Protein AF-A0A087E8C9-F1 (afdb_monomer_lite)

Foldseek 3Di:
DDDDPPDPDDDDDPDDDDDDDDPVVVVVLVVQCVVVVHDSVVSVVVVVVVVVVVVVVVVCVCVPPVVVVVVVVVVVVVVVVVVVVVVVVVVVVVVVVVVVVVVVVVVVVVVVVVVVVVVVVVVVVVVVVVVVVVVVVPDDDDDDDDDDDDDDDDDDYDD

Organism: NCBI:txid356829

pLDDT: mean 78.41, std 19.32, range [34.66, 97.69]

Secondary structure (DSSP, 8-state):
---------PPPP---------HHHHHHHHHHHHHTTS-HHHHHHHHHHHHHHHHHHHHHHHT-HHHHHHHHHHHHHHHHHHHHHHHHHHHHHHHHHHHHHHHHHHHHHHHHHHHHHHHHHHHHHHHHHHHHHHHHSSPPPPP----------------

Radius of gyration: 55.93 Å; chains: 1; bounding box: 123×76×124 Å

Sequence (159 aa):
MTVNQMQVEGVRRDRTIIMRVDAETKQLMRRVAAERRQSIARTTVELYRQADGQQVREQKEHDSPTVEELRRIRSEIWRIGHNINQIARLTNTELGAAHEDVTTVRNQVDRCERIMAGIDRIISAGLRDDGDRADRVGKPKPDAARSPGASTPYARDMR

Structure (mmCIF, N/CA/C/O backbone):
data_AF-A0A087E8C9-F1
#
_entry.id   AF-A0A087E8C9-F1
#
loop_
_atom_site.group_PDB
_atom_site.id
_atom_site.type_symbol
_atom_site.label_atom_id
_atom_site.label_alt_id
_atom_site.label_comp_id
_atom_site.label_asym_id
_atom_site.label_entity_id
_atom_site.label_seq_id
_atom_site.pdbx_PDB_ins_code
_atom_site.Cartn_x
_atom_site.Cartn_y
_atom_site.Cartn_z
_atom_site.occupancy
_atom_site.B_iso_or_equiv
_atom_site.auth_seq_id
_atom_site.auth_comp_id
_atom_site.auth_asym_id
_atom_site.auth_atom_id
_atom_site.pdbx_PDB_model_num
ATOM 1 N N . MET A 1 1 ? 51.889 -7.667 -17.107 1.00 35.97 1 MET A N 1
ATOM 2 C CA . MET A 1 1 ? 50.618 -8.156 -16.532 1.00 35.97 1 MET A CA 1
ATOM 3 C C . MET A 1 1 ? 49.570 -8.112 -17.628 1.00 35.97 1 MET A C 1
ATOM 5 O O . MET A 1 1 ? 49.218 -7.030 -18.076 1.00 35.97 1 MET A O 1
ATOM 9 N N . THR A 1 2 ? 49.185 -9.271 -18.151 1.00 34.66 2 THR A N 1
ATOM 10 C CA . THR A 1 2 ? 48.347 -9.393 -19.352 1.00 34.66 2 THR A CA 1
ATOM 11 C C . THR A 1 2 ? 46.888 -9.490 -18.917 1.00 34.66 2 THR A C 1
ATOM 13 O O . THR A 1 2 ? 46.520 -10.414 -18.196 1.00 34.66 2 THR A O 1
ATOM 16 N N . VAL A 1 3 ? 46.070 -8.503 -19.290 1.00 42.00 3 VAL A N 1
ATOM 17 C CA . VAL A 1 3 ? 44.645 -8.455 -18.936 1.00 42.00 3 VAL A CA 1
ATOM 18 C C . VAL A 1 3 ? 43.906 -9.501 -19.765 1.00 42.00 3 VAL A C 1
ATOM 20 O O . VAL A 1 3 ? 43.787 -9.375 -20.982 1.00 42.00 3 VAL A O 1
ATOM 23 N N . ASN A 1 4 ? 43.435 -10.547 -19.091 1.00 40.19 4 ASN A N 1
ATOM 24 C CA . ASN A 1 4 ? 42.684 -11.643 -19.681 1.00 40.19 4 ASN A CA 1
ATOM 25 C C . ASN A 1 4 ? 41.271 -11.138 -20.030 1.00 40.19 4 ASN A C 1
ATOM 27 O O . ASN A 1 4 ? 40.398 -11.051 -19.167 1.00 40.19 4 ASN A O 1
ATOM 31 N N . GLN A 1 5 ? 41.054 -10.727 -21.282 1.00 49.84 5 GLN A N 1
ATOM 32 C CA . GLN A 1 5 ? 39.718 -10.414 -21.784 1.00 49.84 5 GLN A CA 1
ATOM 33 C C . GLN A 1 5 ? 38.965 -11.732 -21.986 1.00 49.84 5 GLN A C 1
ATOM 35 O O . GLN A 1 5 ? 39.129 -12.397 -23.005 1.00 49.84 5 GLN A O 1
ATOM 40 N N . MET A 1 6 ? 38.136 -12.116 -21.012 1.00 44.03 6 MET A N 1
ATOM 41 C CA . MET A 1 6 ? 37.141 -13.171 -21.209 1.00 44.03 6 MET A CA 1
ATOM 42 C C . MET A 1 6 ? 36.150 -12.713 -22.286 1.00 44.03 6 MET A C 1
ATOM 44 O O . MET A 1 6 ? 35.226 -11.941 -22.027 1.00 44.03 6 MET A O 1
ATOM 48 N N . GLN A 1 7 ? 36.366 -13.172 -23.518 1.00 47.06 7 GLN A N 1
ATOM 49 C CA . GLN A 1 7 ? 35.368 -13.110 -24.574 1.00 47.06 7 GLN A CA 1
ATOM 50 C C . GLN A 1 7 ? 34.247 -14.084 -24.206 1.00 47.06 7 GLN A C 1
ATOM 52 O O . GLN A 1 7 ? 34.377 -15.292 -24.364 1.00 47.06 7 GLN A O 1
ATOM 57 N N . VAL A 1 8 ? 33.141 -13.558 -23.682 1.00 56.22 8 VAL A N 1
ATOM 58 C CA . VAL A 1 8 ? 31.883 -14.306 -23.637 1.00 56.22 8 VAL A CA 1
ATOM 59 C C . VAL A 1 8 ? 31.441 -14.483 -25.089 1.00 56.22 8 VAL A C 1
ATOM 61 O O . VAL A 1 8 ? 31.068 -13.500 -25.735 1.00 56.22 8 VAL A O 1
ATOM 64 N N . GLU A 1 9 ? 31.538 -15.703 -25.621 1.00 46.12 9 GLU A N 1
ATOM 65 C CA . GLU A 1 9 ? 31.035 -16.038 -26.955 1.00 46.12 9 GLU A CA 1
ATOM 66 C C . GLU A 1 9 ? 29.541 -15.700 -27.030 1.00 46.12 9 GLU A C 1
ATOM 68 O O . GLU A 1 9 ? 28.689 -16.307 -26.382 1.00 46.12 9 GLU A O 1
ATOM 73 N N . GLY A 1 10 ? 29.220 -14.654 -27.790 1.00 59.47 10 GLY A N 1
ATOM 74 C CA . GLY A 1 10 ? 27.845 -14.244 -28.023 1.00 59.47 10 GLY A CA 1
ATOM 75 C C . GLY A 1 10 ? 27.212 -15.097 -29.116 1.00 59.47 10 GLY A C 1
ATOM 76 O O . GLY A 1 10 ? 27.782 -15.243 -30.194 1.00 59.47 10 GLY A O 1
ATOM 77 N N . VAL A 1 11 ? 25.997 -15.596 -28.873 1.00 72.19 11 VAL A N 1
ATOM 78 C CA . VAL A 1 11 ? 25.161 -16.218 -29.912 1.00 72.19 11 VAL A CA 1
ATOM 79 C C . VAL A 1 11 ? 25.013 -15.253 -31.096 1.00 72.19 11 VAL A C 1
ATOM 81 O O . VAL A 1 11 ? 24.704 -14.068 -30.912 1.00 72.19 11 VAL A O 1
ATOM 84 N N . ARG A 1 12 ? 25.245 -15.749 -32.318 1.00 72.81 12 ARG A N 1
ATOM 85 C CA . ARG A 1 12 ? 25.147 -14.953 -33.548 1.00 72.81 12 ARG A CA 1
ATOM 86 C C . ARG A 1 12 ? 23.716 -14.438 -33.719 1.00 72.81 12 ARG A C 1
ATOM 88 O O . ARG A 1 12 ? 22.765 -15.207 -33.672 1.00 72.81 12 ARG A O 1
ATOM 95 N N . ARG A 1 13 ? 23.572 -13.128 -33.937 1.00 79.19 13 ARG A N 1
ATOM 96 C CA . ARG A 1 13 ? 22.275 -12.506 -34.241 1.00 79.19 13 ARG A CA 1
ATOM 97 C C . ARG A 1 13 ? 21.882 -12.841 -35.683 1.00 79.19 13 ARG A C 1
ATOM 99 O O . ARG A 1 13 ? 22.632 -12.519 -36.600 1.00 79.19 13 ARG A O 1
ATOM 106 N N . ASP A 1 14 ? 20.727 -13.468 -35.863 1.00 87.94 14 ASP A N 1
ATOM 107 C CA . ASP A 1 14 ? 20.156 -13.911 -37.145 1.00 87.94 14 ASP A CA 1
ATOM 108 C C . ASP A 1 14 ? 18.986 -13.029 -37.624 1.00 87.94 14 ASP A C 1
ATOM 110 O O . ASP A 1 14 ? 18.550 -13.134 -38.768 1.00 87.94 14 ASP A O 1
ATOM 114 N N . ARG A 1 15 ? 18.488 -12.131 -36.766 1.00 85.31 15 ARG A N 1
ATOM 115 C CA . ARG A 1 15 ? 17.332 -11.262 -37.031 1.00 85.31 15 ARG A CA 1
ATOM 116 C C . ARG A 1 15 ? 17.699 -9.784 -36.966 1.00 85.31 15 ARG A C 1
ATOM 118 O O . ARG A 1 15 ? 18.512 -9.363 -36.142 1.00 85.31 15 ARG A O 1
ATOM 125 N N . THR A 1 16 ? 17.059 -8.981 -37.815 1.00 88.12 16 THR A N 1
ATOM 126 C CA . THR A 1 16 ? 17.195 -7.517 -37.839 1.00 88.12 16 THR A CA 1
ATOM 127 C C . THR A 1 16 ? 15.875 -6.858 -37.456 1.00 88.12 16 THR A C 1
ATOM 129 O O . THR A 1 16 ? 14.827 -7.212 -37.986 1.00 88.12 16 THR A O 1
ATOM 132 N N . ILE A 1 17 ? 15.935 -5.884 -36.547 1.00 89.69 17 ILE A N 1
ATOM 133 C CA . ILE A 1 17 ? 14.797 -5.054 -36.135 1.00 89.69 17 ILE A CA 1
ATOM 134 C C . ILE A 1 17 ? 15.120 -3.610 -36.516 1.00 89.69 17 ILE A C 1
ATOM 136 O O . ILE A 1 17 ? 16.195 -3.108 -36.186 1.00 89.69 17 ILE A O 1
ATOM 140 N N . ILE A 1 18 ? 14.192 -2.944 -37.203 1.00 91.94 18 ILE A N 1
ATOM 141 C CA . ILE A 1 18 ? 14.304 -1.527 -37.557 1.00 91.94 18 ILE A CA 1
ATOM 142 C C . ILE A 1 18 ? 13.372 -0.744 -36.634 1.00 91.94 18 ILE A C 1
ATOM 144 O O . ILE A 1 18 ? 12.166 -0.973 -36.637 1.00 91.94 18 ILE A O 1
ATOM 148 N N . MET A 1 19 ? 13.927 0.190 -35.861 1.00 89.94 19 MET A N 1
ATOM 149 C CA . MET A 1 19 ? 13.156 1.093 -35.004 1.00 89.94 19 MET A CA 1
ATOM 150 C C . MET A 1 19 ? 13.280 2.533 -35.499 1.00 89.94 19 MET A C 1
ATOM 152 O O . MET A 1 19 ? 14.363 2.977 -35.887 1.00 89.94 19 MET A O 1
ATOM 156 N N . ARG A 1 20 ? 12.167 3.269 -35.476 1.00 95.38 20 ARG A N 1
ATOM 157 C CA . ARG A 1 20 ? 12.158 4.716 -35.709 1.00 95.38 20 ARG A CA 1
ATOM 158 C C . ARG A 1 20 ? 12.244 5.423 -34.365 1.00 95.38 20 ARG A C 1
ATOM 160 O O . ARG A 1 20 ? 11.542 5.051 -33.433 1.00 95.38 20 ARG A O 1
ATOM 167 N N . VAL A 1 21 ? 13.106 6.425 -34.292 1.00 95.19 21 VAL A N 1
ATOM 168 C CA . VAL A 1 21 ? 13.311 7.267 -33.112 1.00 95.19 21 VAL A CA 1
ATOM 169 C C . VAL A 1 21 ? 13.406 8.714 -33.565 1.00 95.19 21 VAL A C 1
ATOM 171 O O . VAL A 1 21 ? 13.870 8.983 -34.678 1.00 95.19 21 VAL A O 1
ATOM 174 N N . ASP A 1 22 ? 12.976 9.636 -32.715 1.00 97.50 22 ASP A N 1
ATOM 175 C CA . ASP A 1 22 ? 13.220 11.058 -32.926 1.00 97.50 22 ASP A CA 1
ATOM 176 C C . ASP A 1 22 ? 14.720 11.404 -32.770 1.00 97.50 22 ASP A C 1
ATOM 178 O O . ASP A 1 22 ? 15.574 10.567 -32.439 1.00 97.50 22 ASP A O 1
ATOM 182 N N . ALA A 1 23 ? 15.064 12.659 -33.066 1.00 96.94 23 ALA A N 1
ATOM 183 C CA . ALA A 1 23 ? 16.443 13.130 -33.015 1.00 96.94 23 ALA A CA 1
ATOM 184 C C . ALA A 1 23 ? 17.022 13.139 -31.589 1.00 96.94 23 ALA A C 1
ATOM 186 O O . ALA A 1 23 ? 18.209 12.849 -31.423 1.00 96.94 23 ALA A O 1
ATOM 187 N N . GLU A 1 24 ? 16.206 13.441 -30.580 1.00 97.69 24 GLU A N 1
ATOM 188 C CA . GLU A 1 24 ? 16.617 13.531 -29.178 1.00 97.69 24 GLU A CA 1
ATOM 189 C C . GLU A 1 24 ? 16.941 12.143 -28.616 1.00 97.69 24 GLU A C 1
ATOM 191 O O . GLU A 1 24 ? 18.052 11.891 -28.145 1.00 97.69 24 GLU A O 1
ATOM 196 N N . THR A 1 25 ? 16.026 11.197 -28.791 1.00 95.81 25 THR A N 1
ATOM 197 C CA . THR A 1 25 ? 16.169 9.787 -28.440 1.00 95.81 25 THR A CA 1
ATOM 198 C C . THR A 1 25 ? 17.397 9.185 -29.119 1.00 95.81 25 THR A C 1
ATOM 200 O O . THR A 1 25 ? 18.188 8.487 -28.485 1.00 95.81 25 THR A O 1
ATOM 203 N N . LYS A 1 26 ? 17.649 9.511 -30.393 1.00 96.06 26 LYS A N 1
ATOM 204 C CA . LYS A 1 26 ? 18.866 9.065 -31.092 1.00 96.06 26 LYS A CA 1
ATOM 205 C C . LYS A 1 26 ? 20.147 9.603 -30.448 1.00 96.06 26 LYS A C 1
ATOM 207 O O . LYS A 1 26 ? 21.150 8.885 -30.392 1.00 96.06 26 LYS A O 1
ATOM 212 N N . GLN A 1 27 ? 20.151 10.857 -29.995 1.00 96.94 27 GLN A N 1
ATOM 213 C CA . GLN A 1 27 ? 21.294 11.439 -29.287 1.00 96.94 27 GLN A CA 1
ATOM 214 C C . GLN A 1 27 ? 21.485 10.803 -27.909 1.00 96.94 27 GLN A C 1
ATOM 216 O O . GLN A 1 27 ? 22.618 10.473 -27.554 1.00 96.94 27 GLN A O 1
ATOM 221 N N . LEU A 1 28 ? 20.398 10.561 -27.175 1.00 96.50 28 LEU A N 1
ATOM 222 C CA . LEU A 1 28 ? 20.422 9.846 -25.902 1.00 96.50 28 LEU A CA 1
ATOM 223 C C . LEU A 1 28 ? 21.022 8.445 -26.070 1.00 96.50 28 LEU A C 1
ATOM 225 O O . LEU A 1 28 ? 21.989 8.105 -25.394 1.00 96.50 28 LEU A O 1
ATOM 229 N N . MET A 1 29 ? 20.524 7.664 -27.032 1.00 95.69 29 MET A N 1
ATOM 230 C CA . MET A 1 29 ? 21.032 6.317 -27.318 1.00 95.69 29 MET A CA 1
ATOM 231 C C . MET A 1 29 ? 22.529 6.321 -27.644 1.00 95.69 29 MET A C 1
ATOM 233 O O . MET A 1 29 ? 23.262 5.440 -27.197 1.00 95.69 29 MET A O 1
ATOM 237 N N . ARG A 1 30 ? 23.007 7.322 -28.395 1.00 95.56 30 ARG A N 1
ATOM 238 C CA . ARG A 1 30 ? 24.440 7.495 -28.682 1.00 95.56 30 ARG A CA 1
ATOM 239 C C . ARG A 1 30 ? 25.248 7.801 -27.431 1.00 95.56 30 ARG A C 1
ATOM 241 O O . ARG A 1 30 ? 26.306 7.208 -27.259 1.00 95.56 30 ARG A O 1
ATOM 248 N N . ARG A 1 31 ? 24.765 8.710 -26.583 1.00 97.19 31 ARG A N 1
ATOM 249 C CA . ARG A 1 31 ? 25.444 9.106 -25.344 1.00 97.19 31 ARG A CA 1
ATOM 250 C C . ARG A 1 31 ? 25.592 7.916 -24.399 1.00 97.19 31 ARG A C 1
ATOM 252 O O . ARG A 1 31 ? 26.708 7.589 -24.018 1.00 97.19 31 ARG A O 1
ATOM 259 N N . VAL A 1 32 ? 24.495 7.205 -24.136 1.00 96.06 32 VAL A N 1
ATOM 260 C CA . VAL A 1 32 ? 24.479 6.023 -23.258 1.00 96.06 32 VAL A CA 1
ATOM 261 C C . VAL A 1 32 ? 25.379 4.908 -23.805 1.00 96.06 32 VAL A C 1
ATOM 263 O O . VAL A 1 32 ? 26.113 4.269 -23.053 1.00 96.06 32 VAL A O 1
ATOM 266 N N . ALA A 1 33 ? 25.372 4.681 -25.122 1.00 95.88 33 ALA A N 1
ATOM 267 C CA . ALA A 1 33 ? 26.261 3.703 -25.748 1.00 95.88 33 ALA A CA 1
ATOM 268 C C . ALA A 1 33 ? 27.743 4.118 -25.665 1.00 95.88 33 ALA A C 1
ATOM 270 O O . ALA A 1 33 ? 28.604 3.279 -25.395 1.00 95.88 33 ALA A O 1
ATOM 271 N N . ALA A 1 34 ? 28.044 5.409 -25.846 1.00 94.88 34 ALA A N 1
ATOM 272 C CA . ALA A 1 34 ? 29.396 5.953 -25.736 1.00 94.88 34 ALA A CA 1
ATOM 273 C C . ALA A 1 34 ? 29.946 5.853 -24.305 1.00 94.88 34 ALA A C 1
ATOM 275 O O . ALA A 1 34 ? 31.078 5.405 -24.126 1.00 94.88 34 ALA A O 1
ATOM 276 N N . GLU A 1 35 ? 29.139 6.181 -23.292 1.00 95.31 35 GLU A N 1
ATOM 277 C CA . GLU A 1 35 ? 29.487 6.009 -21.873 1.00 95.31 35 GLU A CA 1
ATOM 278 C C . GLU A 1 35 ? 29.844 4.552 -21.551 1.00 95.31 35 GLU A C 1
ATOM 280 O O . GLU A 1 35 ? 30.811 4.279 -20.840 1.00 95.31 35 GLU A O 1
ATOM 285 N N . ARG A 1 36 ? 29.116 3.601 -22.149 1.00 90.88 36 ARG A N 1
ATOM 286 C CA . ARG A 1 36 ? 29.364 2.159 -22.003 1.00 90.88 36 ARG A CA 1
ATOM 287 C C . ARG A 1 36 ? 30.440 1.611 -22.946 1.00 90.88 36 ARG A C 1
ATOM 289 O O . ARG A 1 36 ? 30.731 0.421 -22.883 1.00 90.88 36 ARG A O 1
ATOM 296 N N . ARG A 1 37 ? 31.040 2.445 -23.808 1.00 94.06 37 ARG A N 1
ATOM 297 C CA . ARG A 1 37 ? 32.023 2.059 -24.845 1.00 94.06 37 ARG A CA 1
ATOM 298 C C . ARG A 1 37 ? 31.535 0.912 -25.739 1.00 94.06 37 ARG A C 1
ATOM 300 O O . ARG A 1 37 ? 32.282 -0.004 -26.079 1.00 94.06 37 ARG A O 1
ATOM 307 N N . GLN A 1 38 ? 30.262 0.952 -26.111 1.00 92.56 38 GLN A N 1
ATOM 308 C CA . GLN A 1 38 ? 29.584 -0.085 -26.883 1.00 92.56 38 GLN A CA 1
ATOM 309 C C . GLN A 1 38 ? 28.874 0.512 -28.102 1.00 92.56 38 GLN A C 1
ATOM 311 O O . GLN A 1 38 ? 28.689 1.722 -28.221 1.00 92.56 38 GLN A O 1
ATOM 316 N N . SER A 1 39 ? 28.454 -0.349 -29.033 1.00 93.31 39 SER A N 1
ATOM 317 C CA . SER A 1 39 ? 27.556 0.073 -30.108 1.00 93.31 39 SER A CA 1
ATOM 318 C C . SER A 1 39 ? 26.137 0.256 -29.578 1.00 93.31 39 SER A C 1
ATOM 320 O O . SER A 1 39 ? 25.705 -0.477 -28.688 1.00 93.31 39 SER A O 1
ATOM 322 N N . ILE A 1 40 ? 25.378 1.165 -30.199 1.00 92.00 40 ILE A N 1
ATOM 323 C CA . ILE A 1 40 ? 23.958 1.383 -29.880 1.00 92.00 40 ILE A CA 1
ATOM 324 C C . ILE A 1 40 ? 23.200 0.052 -29.868 1.00 92.00 40 ILE A C 1
ATOM 326 O O . ILE A 1 40 ? 22.515 -0.247 -28.904 1.00 92.00 40 ILE A O 1
ATOM 330 N N . ALA A 1 41 ? 23.397 -0.803 -30.877 1.00 90.12 41 ALA A N 1
ATOM 331 C CA . ALA A 1 41 ? 22.723 -2.099 -30.955 1.00 90.12 41 ALA A CA 1
ATOM 332 C C . ALA A 1 41 ? 23.038 -3.021 -29.763 1.00 90.12 41 ALA A C 1
ATOM 334 O O . ALA A 1 41 ? 22.146 -3.701 -29.255 1.00 90.12 41 ALA A O 1
ATOM 335 N N . ARG A 1 42 ? 24.296 -3.060 -29.301 1.00 90.31 42 ARG A N 1
ATOM 336 C CA . ARG A 1 42 ? 24.678 -3.872 -28.139 1.00 90.31 42 ARG A CA 1
ATOM 337 C C . ARG A 1 42 ? 24.078 -3.305 -26.859 1.00 90.31 42 ARG A C 1
ATOM 339 O O . ARG A 1 42 ? 23.447 -4.055 -26.121 1.00 90.31 42 ARG A O 1
ATOM 346 N N . THR A 1 43 ? 24.223 -2.001 -26.650 1.00 92.88 43 THR A N 1
ATOM 347 C CA . THR A 1 43 ? 23.690 -1.309 -25.477 1.00 92.88 43 THR A CA 1
ATOM 348 C C . THR A 1 43 ? 22.173 -1.431 -25.399 1.00 92.88 43 THR A C 1
ATOM 350 O O . THR A 1 43 ? 21.649 -1.753 -24.343 1.00 92.88 43 THR A O 1
ATOM 353 N N . THR A 1 44 ? 21.458 -1.278 -26.515 1.00 92.12 44 THR A N 1
ATOM 354 C CA . THR A 1 44 ? 20.003 -1.453 -26.573 1.00 92.12 44 THR A CA 1
ATOM 355 C C . THR A 1 44 ? 19.587 -2.865 -26.161 1.00 92.12 44 THR A C 1
ATOM 357 O O . THR A 1 44 ? 18.711 -3.014 -25.316 1.00 92.12 44 THR A O 1
ATOM 360 N N . VAL A 1 45 ? 20.232 -3.911 -26.690 1.00 89.94 45 VAL A N 1
ATOM 361 C CA . VAL A 1 45 ? 19.907 -5.301 -26.313 1.00 89.94 45 VAL A CA 1
ATOM 362 C C . VAL A 1 45 ? 20.213 -5.578 -24.839 1.00 89.94 45 VAL A C 1
ATOM 364 O O . VAL A 1 45 ? 19.432 -6.254 -24.174 1.00 89.94 45 VAL A O 1
ATOM 367 N N . GLU A 1 46 ? 21.334 -5.078 -24.320 1.00 89.50 46 GLU A N 1
ATOM 368 C CA . GLU A 1 46 ? 21.692 -5.246 -22.907 1.00 89.50 46 GLU A CA 1
ATOM 369 C C . GLU A 1 46 ? 20.706 -4.520 -21.986 1.00 89.50 46 GLU A C 1
ATOM 371 O O . GLU A 1 46 ? 20.250 -5.114 -21.013 1.00 89.50 46 GLU A O 1
ATOM 376 N N . LEU A 1 47 ? 20.309 -3.290 -22.325 1.00 91.94 47 LEU A N 1
ATOM 377 C CA . LEU A 1 47 ? 19.308 -2.533 -21.573 1.00 91.94 47 LEU A CA 1
ATOM 378 C C . LEU A 1 47 ? 17.942 -3.226 -21.579 1.00 91.94 47 LEU A C 1
ATOM 380 O O . LEU A 1 47 ? 17.324 -3.327 -20.526 1.00 91.94 47 LEU A O 1
ATOM 384 N N . TYR A 1 48 ? 17.495 -3.767 -22.716 1.00 90.06 48 TYR A N 1
ATOM 385 C CA . TYR A 1 48 ? 16.240 -4.525 -22.764 1.00 90.06 48 TYR A CA 1
ATOM 386 C C . TYR A 1 48 ? 16.291 -5.799 -21.917 1.00 90.06 48 TYR A C 1
ATOM 388 O O . TYR A 1 48 ? 15.331 -6.095 -21.217 1.00 90.06 48 TYR A O 1
ATOM 396 N N . ARG A 1 49 ? 17.410 -6.534 -21.923 1.00 87.31 49 ARG A N 1
ATOM 397 C CA . ARG A 1 49 ? 17.583 -7.710 -21.050 1.00 87.31 49 ARG A CA 1
ATOM 398 C C . ARG A 1 49 ? 17.617 -7.336 -19.570 1.00 87.31 49 ARG A C 1
ATOM 400 O O . ARG A 1 49 ? 17.102 -8.080 -18.745 1.00 87.31 49 ARG A O 1
ATOM 407 N N . GLN A 1 50 ? 18.237 -6.205 -19.234 1.00 87.62 50 GLN A N 1
ATOM 408 C CA . GLN A 1 50 ? 18.248 -5.683 -17.868 1.00 87.62 50 GLN A CA 1
ATOM 409 C C . GLN A 1 50 ? 16.838 -5.288 -17.422 1.00 87.62 50 GLN A C 1
ATOM 411 O O . GLN A 1 50 ? 16.432 -5.688 -16.336 1.00 87.62 50 GLN A O 1
ATOM 416 N N . ALA A 1 51 ? 16.090 -4.578 -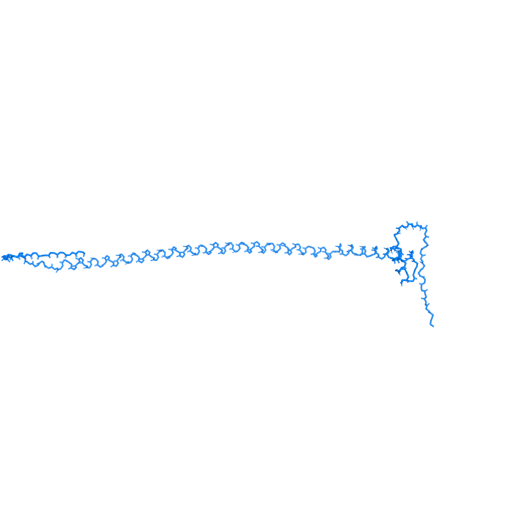18.268 1.00 87.12 51 ALA A N 1
ATOM 417 C CA . ALA A 1 51 ? 14.713 -4.182 -17.993 1.00 87.12 51 ALA A CA 1
ATOM 418 C C . ALA A 1 51 ? 13.785 -5.397 -17.835 1.00 87.12 51 ALA A C 1
ATOM 420 O O . ALA A 1 51 ? 13.031 -5.456 -16.872 1.00 87.12 51 ALA A O 1
ATOM 421 N N . ASP A 1 52 ? 13.891 -6.399 -18.714 1.00 85.44 52 ASP A N 1
ATOM 422 C CA . ASP A 1 52 ? 13.140 -7.657 -18.600 1.00 85.44 52 ASP A CA 1
ATOM 423 C C . ASP A 1 52 ? 13.470 -8.393 -17.290 1.00 85.44 52 ASP A C 1
ATOM 425 O O . ASP A 1 52 ? 12.579 -8.766 -16.531 1.00 85.44 52 ASP A O 1
ATOM 429 N N . GLY A 1 53 ? 14.758 -8.509 -16.951 1.00 82.62 53 GLY A N 1
ATOM 430 C CA . GLY A 1 53 ? 15.191 -9.107 -15.688 1.00 82.62 53 GLY A CA 1
ATOM 431 C C . GLY A 1 53 ? 14.699 -8.349 -14.448 1.00 82.62 53 GLY A C 1
ATOM 432 O O . GLY A 1 53 ? 14.329 -8.982 -13.458 1.00 82.62 53 GLY A O 1
ATOM 433 N N . GLN A 1 54 ? 14.669 -7.013 -14.496 1.00 82.00 54 GLN A N 1
ATOM 434 C CA . GLN A 1 54 ? 14.115 -6.176 -13.428 1.00 82.00 54 GLN A CA 1
ATOM 435 C C . GLN A 1 54 ? 12.604 -6.360 -13.306 1.00 82.00 54 GLN A C 1
ATOM 437 O O . GLN A 1 54 ? 12.133 -6.649 -12.213 1.00 82.00 54 GLN A O 1
ATOM 442 N N . GLN A 1 55 ? 11.867 -6.310 -14.414 1.00 79.00 55 GLN A N 1
ATOM 443 C CA . GLN A 1 55 ? 10.417 -6.495 -14.427 1.00 79.00 55 GLN A CA 1
ATOM 444 C C . GLN A 1 55 ? 10.018 -7.877 -13.893 1.00 79.00 55 GLN A C 1
ATOM 446 O O . GLN A 1 55 ? 9.126 -7.994 -13.057 1.00 79.00 55 GLN A O 1
ATOM 451 N N . VAL A 1 56 ? 10.711 -8.938 -14.319 1.00 76.75 56 VAL A N 1
ATOM 452 C CA . VAL A 1 56 ? 10.473 -10.299 -13.812 1.00 76.75 56 VAL A CA 1
ATOM 453 C C . VAL A 1 56 ? 10.769 -10.391 -12.315 1.00 76.75 56 VAL A C 1
ATOM 455 O O . VAL A 1 56 ? 10.066 -11.095 -11.589 1.00 76.75 56 VAL A O 1
ATOM 458 N N . ARG A 1 57 ? 11.809 -9.706 -11.832 1.00 79.88 57 ARG A N 1
ATOM 459 C CA . ARG A 1 57 ? 12.155 -9.683 -10.409 1.00 79.88 57 ARG A CA 1
ATOM 460 C C 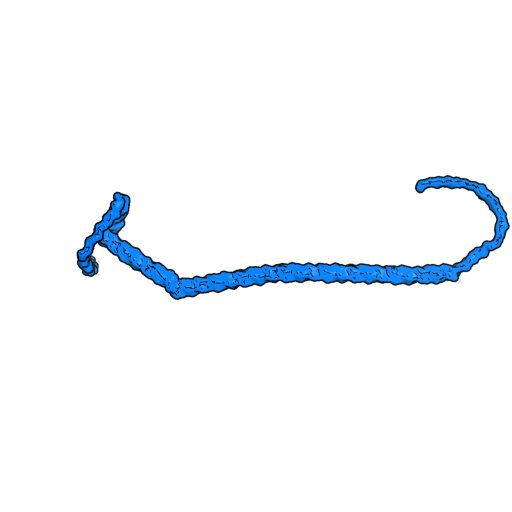. ARG A 1 57 ? 11.124 -8.910 -9.587 1.00 79.88 57 ARG A C 1
ATOM 462 O O . ARG A 1 57 ? 10.679 -9.438 -8.577 1.00 79.88 57 ARG A O 1
ATOM 469 N N . GLU A 1 58 ? 10.717 -7.727 -10.029 1.00 78.38 58 GLU A N 1
ATOM 470 C CA . GLU A 1 58 ? 9.678 -6.918 -9.381 1.00 78.38 58 GLU A CA 1
ATOM 471 C C . GLU A 1 58 ? 8.350 -7.673 -9.311 1.00 78.38 58 GLU A C 1
ATOM 473 O O . GLU A 1 58 ? 7.721 -7.716 -8.257 1.00 78.38 58 GLU A O 1
ATOM 478 N N . GLN A 1 59 ? 7.964 -8.352 -10.395 1.00 75.62 59 GLN A N 1
ATOM 479 C CA . GLN A 1 59 ? 6.767 -9.189 -10.419 1.00 75.62 59 GLN A CA 1
ATOM 480 C C . GLN A 1 59 ? 6.860 -10.328 -9.391 1.00 75.62 59 GLN A C 1
ATOM 482 O O . GLN A 1 59 ? 5.946 -10.530 -8.598 1.00 75.62 59 GLN A O 1
ATOM 487 N N . LYS A 1 60 ? 7.998 -11.035 -9.337 1.00 75.81 60 LYS A N 1
ATOM 488 C CA . LYS A 1 60 ? 8.236 -12.093 -8.338 1.00 75.81 60 LYS A CA 1
ATOM 489 C C . LYS A 1 60 ? 8.248 -11.571 -6.903 1.00 75.81 60 LYS A C 1
ATOM 491 O O . LYS A 1 60 ? 7.820 -12.283 -6.002 1.00 75.81 60 LYS A O 1
ATOM 496 N N . GLU A 1 61 ? 8.766 -10.368 -6.676 1.00 80.06 61 GLU A N 1
ATOM 497 C CA . GLU A 1 61 ? 8.759 -9.729 -5.360 1.00 80.06 61 GLU A CA 1
ATOM 498 C C . GLU A 1 61 ? 7.333 -9.322 -4.960 1.00 80.06 61 GLU A C 1
ATOM 500 O O . GLU A 1 61 ? 6.925 -9.568 -3.828 1.00 80.06 61 GLU A O 1
ATOM 505 N N . HIS A 1 62 ? 6.542 -8.781 -5.888 1.00 79.38 62 HIS A N 1
ATOM 506 C CA . HIS A 1 62 ? 5.148 -8.400 -5.657 1.00 79.38 62 HIS A CA 1
ATOM 507 C C . HIS A 1 62 ? 4.225 -9.599 -5.384 1.00 79.38 62 HIS A C 1
ATOM 509 O O . HIS A 1 62 ? 3.289 -9.498 -4.580 1.00 79.38 62 HIS A O 1
ATOM 515 N N . ASP A 1 63 ? 4.519 -10.723 -6.035 1.00 82.75 63 ASP A N 1
ATOM 516 C CA . ASP A 1 63 ? 3.796 -11.988 -5.900 1.00 82.75 63 ASP A CA 1
ATOM 517 C C . ASP A 1 63 ? 4.471 -12.920 -4.872 1.00 82.75 63 ASP A C 1
ATOM 519 O O . ASP A 1 63 ? 4.145 -14.103 -4.762 1.00 82.75 63 ASP A O 1
ATOM 523 N N . SER A 1 64 ? 5.426 -12.390 -4.099 1.00 88.69 64 SER A N 1
ATOM 524 C CA . SER A 1 64 ? 6.115 -13.124 -3.043 1.00 88.69 64 SER A CA 1
ATOM 525 C C . SER A 1 64 ? 5.147 -13.487 -1.911 1.00 88.69 64 SER A C 1
ATOM 527 O O . SER A 1 64 ? 4.356 -12.634 -1.487 1.00 88.69 64 SER A O 1
ATOM 529 N N . PRO A 1 65 ? 5.255 -14.699 -1.327 1.00 89.94 65 PRO A N 1
ATOM 530 C CA . PRO A 1 65 ? 4.433 -15.103 -0.185 1.00 89.94 65 PRO A CA 1
ATOM 531 C C . PRO A 1 65 ? 4.549 -14.130 0.994 1.00 89.94 65 PRO A C 1
ATOM 533 O O . PRO A 1 65 ? 3.581 -13.918 1.716 1.00 89.94 65 PRO A O 1
ATOM 536 N N . THR A 1 66 ? 5.704 -13.477 1.162 1.00 90.44 66 THR A N 1
ATOM 537 C CA . THR A 1 66 ? 5.902 -12.462 2.203 1.00 90.44 66 THR A CA 1
ATOM 538 C C . THR A 1 66 ? 5.023 -11.234 1.982 1.00 90.44 66 THR A C 1
ATOM 540 O O . THR A 1 66 ? 4.428 -10.725 2.928 1.00 90.44 66 THR A O 1
ATOM 543 N N . VAL A 1 67 ? 4.930 -10.738 0.743 1.00 91.44 67 VAL A N 1
ATOM 544 C CA . VAL A 1 67 ? 4.094 -9.570 0.429 1.00 91.44 67 VAL A CA 1
ATOM 545 C C . VAL A 1 67 ? 2.622 -9.920 0.611 1.00 91.44 67 VAL A C 1
ATOM 547 O O . VAL A 1 67 ? 1.873 -9.111 1.154 1.00 91.44 67 VAL A O 1
ATOM 550 N N . GLU A 1 68 ? 2.218 -11.133 0.237 1.00 91.31 68 GLU A N 1
ATOM 551 C CA . GLU A 1 68 ? 0.849 -11.597 0.448 1.00 91.31 68 GLU A CA 1
ATOM 552 C C . GLU A 1 68 ? 0.494 -11.713 1.936 1.00 91.31 68 GLU A C 1
ATOM 554 O O . GLU A 1 68 ? -0.547 -11.213 2.368 1.00 91.31 68 GLU A O 1
ATOM 559 N N . GLU A 1 69 ? 1.402 -12.245 2.756 1.00 95.19 69 GLU A N 1
ATOM 560 C CA . GLU A 1 69 ? 1.211 -12.299 4.207 1.00 95.19 69 GLU A CA 1
ATOM 561 C C . GLU A 1 69 ? 1.121 -10.890 4.818 1.00 95.19 69 GLU A C 1
ATOM 563 O O . GLU A 1 69 ? 0.263 -10.620 5.658 1.00 95.19 69 GLU A O 1
ATOM 568 N N . LEU A 1 70 ? 1.917 -9.929 4.335 1.00 95.94 70 LEU A N 1
ATOM 569 C CA . LEU A 1 70 ? 1.797 -8.527 4.752 1.00 95.94 70 LEU A CA 1
ATOM 570 C C . LEU A 1 70 ? 0.452 -7.906 4.341 1.00 95.94 70 LEU A C 1
ATOM 572 O O . LEU A 1 70 ? -0.136 -7.146 5.119 1.00 95.94 70 LEU A O 1
ATOM 576 N N . ARG A 1 71 ? -0.077 -8.227 3.149 1.00 93.94 71 ARG A N 1
ATOM 577 C CA . ARG A 1 71 ? -1.423 -7.786 2.738 1.00 93.94 71 ARG A CA 1
ATOM 578 C C . ARG A 1 71 ? -2.492 -8.359 3.665 1.00 93.94 71 ARG A C 1
ATOM 580 O O . ARG A 1 71 ? -3.405 -7.621 4.045 1.00 93.94 71 ARG A O 1
ATOM 587 N N . ARG A 1 72 ? -2.365 -9.629 4.056 1.00 95.88 72 ARG A N 1
ATOM 588 C CA . ARG A 1 72 ? -3.261 -10.289 5.011 1.00 95.88 72 ARG A CA 1
ATOM 589 C C . ARG A 1 72 ? -3.214 -9.624 6.386 1.00 95.88 72 ARG A C 1
ATOM 591 O O . ARG A 1 72 ? -4.266 -9.237 6.896 1.00 95.88 72 ARG A O 1
ATOM 598 N N . ILE A 1 73 ? -2.019 -9.419 6.942 1.00 96.56 73 ILE A N 1
ATOM 599 C CA . ILE A 1 73 ? -1.820 -8.750 8.238 1.00 96.56 73 ILE A CA 1
ATOM 600 C C . ILE A 1 73 ? -2.449 -7.354 8.221 1.00 96.56 73 ILE A C 1
ATOM 602 O O . ILE A 1 73 ? -3.185 -6.986 9.134 1.00 96.56 73 ILE A O 1
ATOM 606 N N . ARG A 1 74 ? -2.236 -6.578 7.153 1.00 97.00 74 ARG A N 1
ATOM 607 C CA . ARG A 1 74 ? -2.853 -5.253 6.996 1.00 97.00 74 ARG A CA 1
ATOM 608 C C . ARG A 1 74 ? -4.383 -5.315 7.048 1.00 97.00 74 ARG A C 1
ATOM 610 O O . ARG A 1 74 ? -5.004 -4.488 7.715 1.00 97.00 74 ARG A O 1
ATOM 617 N N . SER A 1 75 ? -4.993 -6.287 6.372 1.00 96.88 75 SER A N 1
ATOM 618 C CA . SER A 1 75 ? -6.447 -6.492 6.405 1.00 96.88 75 SER A CA 1
ATOM 619 C C . SER A 1 75 ? -6.947 -6.885 7.800 1.00 96.88 75 SER A C 1
ATOM 621 O O . SER A 1 75 ? -8.023 -6.461 8.222 1.00 96.88 75 SER A O 1
ATOM 623 N N . GLU A 1 76 ? -6.177 -7.677 8.545 1.00 97.31 76 GLU A N 1
ATOM 624 C CA . GLU A 1 76 ? -6.474 -8.014 9.942 1.00 97.31 76 GLU A CA 1
ATOM 625 C C . GLU A 1 76 ? -6.407 -6.788 10.858 1.00 97.31 76 GLU A C 1
ATOM 627 O O . GLU A 1 76 ? -7.365 -6.530 11.586 1.00 97.31 76 GLU A O 1
ATOM 632 N N . ILE A 1 77 ? -5.355 -5.972 10.749 1.00 96.50 77 ILE A N 1
ATOM 633 C CA . ILE A 1 77 ? -5.214 -4.719 11.506 1.00 96.50 77 ILE A CA 1
ATOM 634 C C . ILE A 1 77 ? -6.396 -3.782 11.243 1.00 96.50 77 ILE A C 1
ATOM 636 O O . ILE A 1 77 ? -6.952 -3.210 12.181 1.00 96.50 77 ILE A O 1
ATOM 640 N N . TRP A 1 78 ? -6.825 -3.650 9.985 1.00 96.69 78 TRP A N 1
ATOM 641 C CA . TRP A 1 78 ? -7.982 -2.822 9.645 1.00 96.69 78 TRP A CA 1
ATOM 642 C C . TRP A 1 78 ? -9.265 -3.308 10.334 1.00 96.69 78 TRP A C 1
ATOM 644 O O . TRP A 1 78 ? -9.993 -2.503 10.919 1.00 96.69 78 TRP A O 1
ATOM 654 N N . ARG A 1 79 ? -9.518 -4.624 10.335 1.00 95.62 79 ARG A N 1
ATOM 655 C CA . ARG A 1 79 ? -10.672 -5.217 11.033 1.00 95.62 79 ARG A CA 1
ATOM 656 C C . ARG A 1 79 ? -10.616 -4.968 12.540 1.00 95.62 79 ARG A C 1
ATOM 658 O O . ARG A 1 79 ? -11.622 -4.577 13.125 1.00 95.62 79 ARG A O 1
ATOM 665 N N . ILE A 1 80 ? -9.444 -5.136 13.155 1.00 96.12 80 ILE A N 1
ATOM 666 C CA . ILE A 1 80 ? -9.233 -4.855 14.582 1.00 96.12 80 ILE A CA 1
ATOM 667 C C . ILE A 1 80 ? -9.543 -3.386 14.886 1.00 96.12 80 ILE A C 1
ATOM 669 O O . ILE A 1 80 ? -10.325 -3.100 15.790 1.00 96.12 80 ILE A O 1
ATOM 673 N N . GLY A 1 81 ? -8.996 -2.456 14.101 1.00 96.50 81 GLY A N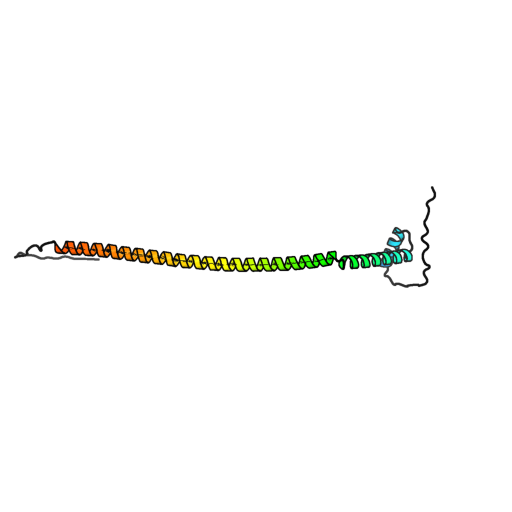 1
ATOM 674 C CA . GLY A 1 81 ? -9.254 -1.025 14.267 1.00 96.50 81 GLY A CA 1
ATOM 675 C C . GLY A 1 81 ? -10.735 -0.671 14.120 1.00 96.50 81 GLY A C 1
ATOM 676 O O . GLY A 1 81 ? -11.261 0.133 14.890 1.00 96.50 81 GLY A O 1
ATOM 677 N N . HIS A 1 82 ? -11.437 -1.312 13.182 1.00 96.81 82 HIS A N 1
ATOM 678 C CA . HIS A 1 82 ? -12.875 -1.127 13.018 1.00 96.81 82 HIS A CA 1
ATOM 679 C C . HIS A 1 82 ? -13.663 -1.603 14.248 1.00 96.81 82 HIS A C 1
ATOM 681 O O . HIS A 1 82 ? -14.520 -0.868 14.740 1.00 96.81 82 HIS A O 1
ATOM 687 N N . ASN A 1 83 ? -13.340 -2.784 14.780 1.00 95.81 83 ASN A N 1
ATOM 688 C CA . ASN A 1 83 ? -13.978 -3.327 15.981 1.00 95.81 83 ASN A CA 1
ATOM 689 C C . ASN A 1 83 ? -13.714 -2.449 17.210 1.00 95.81 83 ASN A C 1
ATOM 691 O O . ASN A 1 83 ? -14.647 -2.121 17.936 1.00 95.81 83 ASN A O 1
ATOM 695 N N . ILE A 1 84 ? -12.470 -2.003 17.410 1.00 96.44 84 ILE A N 1
ATOM 696 C CA . ILE A 1 84 ? -12.110 -1.077 18.496 1.00 96.44 84 ILE A CA 1
ATOM 697 C C . ILE A 1 84 ? -12.936 0.209 18.398 1.00 96.44 84 ILE A C 1
ATOM 699 O O . ILE A 1 84 ? -13.461 0.686 19.400 1.00 96.44 84 ILE A O 1
ATOM 703 N N . ASN A 1 85 ? -13.104 0.753 17.192 1.00 93.88 85 ASN A N 1
ATOM 704 C CA . ASN A 1 85 ? -13.903 1.956 16.980 1.00 93.88 85 ASN A CA 1
ATOM 705 C C . ASN A 1 85 ? -15.395 1.729 17.293 1.00 93.88 85 ASN A C 1
ATOM 707 O O . ASN A 1 85 ? -16.062 2.614 17.824 1.00 93.88 85 ASN A O 1
ATOM 711 N N . GLN A 1 86 ? -15.933 0.544 16.992 1.00 95.00 86 GLN A N 1
ATOM 712 C CA . GLN A 1 86 ? -17.294 0.188 17.399 1.00 95.00 86 GLN A CA 1
ATOM 713 C C . GLN A 1 86 ? -17.425 0.099 18.922 1.00 95.00 86 GLN A C 1
ATOM 715 O O . GLN A 1 86 ? -18.348 0.699 19.465 1.00 95.00 86 GLN A O 1
ATOM 720 N N . ILE A 1 87 ? -16.488 -0.573 19.600 1.00 93.56 87 ILE A N 1
ATOM 721 C CA . ILE A 1 87 ? -16.465 -0.670 21.068 1.00 93.56 87 ILE A CA 1
ATOM 722 C C . ILE A 1 87 ? -16.414 0.729 21.680 1.00 93.56 87 ILE A C 1
ATOM 724 O O . ILE A 1 87 ? -17.246 1.050 22.514 1.00 93.56 87 ILE A O 1
ATOM 728 N N . ALA A 1 88 ? -15.514 1.594 21.207 1.00 93.25 88 ALA A N 1
ATOM 729 C CA . ALA A 1 88 ? -15.407 2.963 21.702 1.00 93.25 88 ALA A CA 1
ATOM 730 C C . ALA A 1 88 ? -16.729 3.736 21.564 1.00 93.25 88 ALA A C 1
ATOM 732 O O . ALA A 1 88 ? -17.151 4.411 22.501 1.00 93.25 88 ALA A O 1
ATOM 733 N N . ARG A 1 89 ? -17.415 3.612 20.419 1.00 93.56 89 ARG A N 1
ATOM 734 C CA . ARG A 1 89 ? -18.736 4.230 20.233 1.00 93.56 89 ARG A CA 1
ATOM 735 C C . ARG A 1 89 ? -19.772 3.669 21.203 1.00 93.56 89 ARG A C 1
ATOM 737 O O . ARG A 1 89 ? -20.449 4.458 21.850 1.00 93.56 89 ARG A O 1
ATOM 744 N N . LEU A 1 90 ? -19.872 2.346 21.316 1.00 92.06 90 LEU A N 1
ATOM 745 C CA . LEU A 1 90 ? -20.831 1.688 22.206 1.00 92.06 90 LEU A CA 1
ATOM 746 C C . LEU A 1 90 ? -20.591 2.064 23.667 1.00 92.06 90 LEU A C 1
ATOM 748 O O . LEU A 1 90 ? -21.524 2.482 24.339 1.00 92.06 90 LEU A O 1
ATOM 752 N N . THR A 1 91 ? -19.345 2.009 24.134 1.00 90.56 91 THR A N 1
ATOM 753 C CA . THR A 1 91 ? -18.981 2.394 25.500 1.00 90.56 91 THR A CA 1
ATOM 754 C C . THR A 1 91 ? -19.305 3.859 25.779 1.00 90.56 91 THR A C 1
ATOM 756 O O . THR A 1 91 ? -19.820 4.169 26.848 1.00 90.56 91 THR A O 1
ATOM 759 N N . ASN A 1 92 ? -19.075 4.767 24.825 1.00 86.50 92 ASN A N 1
ATOM 760 C CA . ASN A 1 92 ? -19.464 6.171 24.986 1.00 86.50 92 ASN A CA 1
ATOM 761 C C . ASN A 1 92 ? -20.988 6.340 25.079 1.00 86.50 92 ASN A C 1
ATOM 763 O O . ASN A 1 92 ? -21.464 7.164 25.857 1.00 86.50 92 ASN A O 1
ATOM 767 N N . THR A 1 93 ? -21.756 5.563 24.312 1.00 86.94 93 THR A N 1
ATOM 768 C CA . THR A 1 93 ? -23.222 5.563 24.392 1.00 86.94 93 THR A CA 1
ATOM 769 C C . THR A 1 93 ? -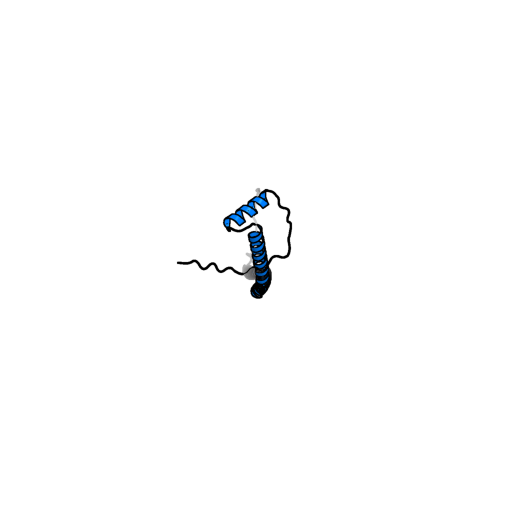23.724 4.969 25.711 1.00 86.94 93 THR A C 1
ATOM 771 O O . THR A 1 93 ? -24.579 5.576 26.346 1.00 86.94 93 THR A O 1
ATOM 774 N N . GLU A 1 94 ? -23.180 3.835 26.161 1.00 83.94 94 GLU A N 1
ATOM 775 C CA . GLU A 1 94 ? -23.551 3.193 27.432 1.00 83.94 94 GLU A CA 1
ATOM 776 C C . GLU A 1 94 ? -23.188 4.051 28.646 1.00 83.94 94 GLU A C 1
ATOM 778 O O . GLU A 1 94 ? -24.002 4.200 29.551 1.00 83.94 94 GLU A O 1
ATOM 783 N N . LEU A 1 95 ? -22.000 4.664 28.662 1.00 80.19 95 LEU A N 1
ATOM 784 C CA . LEU A 1 95 ? -21.614 5.610 29.714 1.00 80.19 95 LEU A CA 1
ATOM 785 C C . LEU A 1 95 ? -22.516 6.848 29.718 1.00 80.19 95 LEU A C 1
ATOM 787 O O . LEU A 1 95 ? -22.862 7.343 30.790 1.00 80.19 95 LEU A O 1
ATOM 791 N N . GLY A 1 96 ? -22.910 7.332 28.535 1.00 76.56 96 GLY A N 1
ATOM 792 C CA . GLY A 1 96 ? -23.885 8.413 28.398 1.00 76.56 96 GLY A CA 1
ATOM 793 C C . GLY A 1 96 ? -25.233 8.043 29.017 1.00 76.56 96 GLY A C 1
ATOM 794 O O . GLY A 1 96 ? -25.721 8.762 29.886 1.00 76.56 96 GLY A O 1
ATOM 795 N N . ALA A 1 97 ? -25.779 6.882 28.647 1.00 71.06 97 ALA A N 1
ATOM 796 C CA . ALA A 1 97 ? -27.034 6.369 29.196 1.00 71.06 97 ALA A CA 1
ATOM 797 C C . ALA A 1 97 ? -26.957 6.148 30.720 1.00 71.06 97 ALA A C 1
ATOM 799 O O . ALA A 1 97 ? -27.834 6.580 31.462 1.00 71.06 97 ALA A O 1
ATOM 800 N N . ALA A 1 98 ? -25.862 5.564 31.214 1.00 75.75 98 ALA A N 1
ATOM 801 C CA . ALA A 1 98 ? -25.659 5.34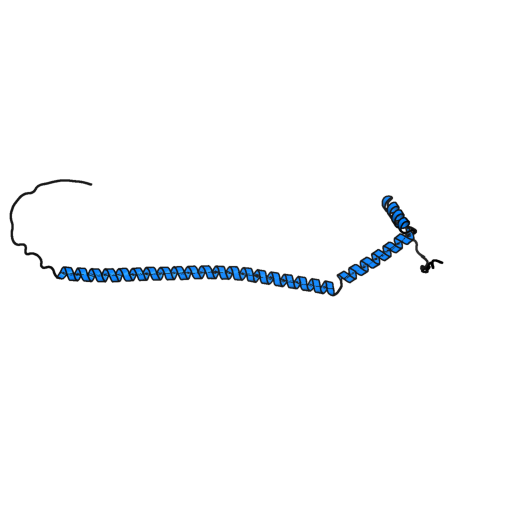8 32.644 1.00 75.75 98 ALA A CA 1
ATOM 802 C C . ALA A 1 98 ? -25.596 6.665 33.437 1.00 75.75 98 ALA A C 1
ATOM 804 O O . ALA A 1 98 ? -26.083 6.737 34.566 1.00 75.75 98 ALA A O 1
ATOM 805 N N . HIS A 1 99 ? -25.008 7.724 32.870 1.00 77.38 99 HIS A N 1
ATOM 806 C CA . HIS A 1 99 ? -24.968 9.032 33.522 1.00 77.38 99 HIS A CA 1
ATOM 807 C C . HIS A 1 99 ? -26.369 9.646 33.662 1.00 77.38 99 HIS A C 1
ATOM 809 O O . HIS A 1 99 ? -26.709 10.169 34.727 1.00 77.38 99 HIS A O 1
ATOM 815 N N . GLU A 1 100 ? -27.198 9.539 32.622 1.00 80.12 100 GLU A N 1
ATOM 816 C CA . GLU A 1 100 ? -28.594 9.992 32.649 1.00 80.12 100 GLU A CA 1
ATOM 817 C C . GLU A 1 100 ? -29.411 9.244 33.717 1.00 80.12 100 GLU A C 1
ATOM 819 O O . GLU A 1 100 ? -30.106 9.875 34.525 1.00 80.12 100 GLU A O 1
ATOM 824 N N . ASP A 1 101 ? -29.254 7.924 33.823 1.00 80.38 101 ASP A N 1
ATOM 825 C CA . ASP A 1 101 ? -29.933 7.116 34.842 1.00 80.38 101 ASP A CA 1
ATOM 826 C C . ASP A 1 101 ? -29.523 7.512 36.267 1.00 80.38 101 ASP A C 1
ATOM 828 O O . ASP A 1 101 ? -30.378 7.719 37.134 1.00 80.38 101 ASP A O 1
ATOM 832 N N . VAL A 1 102 ? -28.223 7.705 36.517 1.00 78.19 102 VAL A N 1
ATOM 833 C CA . VAL A 1 102 ? -27.715 8.148 37.827 1.00 78.19 102 VAL A CA 1
ATOM 834 C C . VAL A 1 102 ? -28.292 9.511 38.211 1.00 78.19 102 VAL A C 1
ATOM 836 O O . VAL A 1 102 ? -28.680 9.717 39.365 1.00 78.19 102 VAL A O 1
ATOM 839 N N . THR A 1 103 ? -28.390 10.445 37.260 1.00 84.06 103 THR A N 1
ATOM 840 C CA . THR A 1 103 ? -28.987 11.763 37.526 1.00 84.06 103 THR A CA 1
ATOM 841 C C . THR A 1 103 ? -30.476 11.648 37.857 1.00 84.06 103 THR A C 1
ATOM 843 O O . THR A 1 103 ? -30.957 12.310 38.779 1.00 84.06 103 THR A O 1
ATOM 846 N N . THR A 1 104 ? -31.198 10.751 37.183 1.00 88.38 104 THR A N 1
ATOM 847 C CA . THR A 1 104 ? -32.622 10.497 37.431 1.00 88.38 104 THR A CA 1
ATOM 848 C C . THR A 1 104 ? -32.856 9.893 38.812 1.00 88.38 104 THR A C 1
ATOM 850 O O . THR A 1 104 ? -33.692 10.397 39.565 1.00 88.38 104 THR A O 1
ATOM 853 N N . VAL A 1 105 ? -32.088 8.865 39.183 1.00 87.38 105 VAL A N 1
ATOM 854 C CA . VAL A 1 105 ? -32.157 8.240 40.513 1.00 87.38 105 VAL A CA 1
ATOM 855 C C . VAL A 1 105 ? -31.848 9.263 41.604 1.00 87.38 105 VAL A C 1
ATOM 857 O O . VAL A 1 105 ? -32.585 9.361 42.583 1.00 87.38 105 VAL A O 1
ATOM 860 N N . ARG A 1 106 ? -30.814 10.090 41.417 1.00 90.56 106 ARG A N 1
ATOM 861 C CA . ARG A 1 106 ? -30.469 11.152 42.369 1.00 90.56 106 ARG A CA 1
ATOM 862 C C . ARG A 1 106 ? -31.609 12.156 42.547 1.00 90.56 106 ARG A C 1
ATOM 864 O O . ARG A 1 106 ? -32.006 12.427 43.673 1.00 90.56 106 ARG A O 1
ATOM 871 N N . ASN A 1 107 ? -32.207 12.627 41.452 1.00 90.69 107 ASN A N 1
ATOM 872 C CA . ASN A 1 107 ? -33.354 13.539 41.504 1.00 90.69 107 ASN A CA 1
ATOM 873 C C . ASN A 1 107 ? -34.562 12.929 42.238 1.00 90.69 107 ASN A C 1
ATOM 875 O O . ASN A 1 107 ? -35.313 13.643 42.911 1.00 90.69 107 ASN A O 1
ATOM 879 N N . GLN A 1 108 ? -34.773 11.615 42.109 1.00 91.38 108 GLN A N 1
ATOM 880 C CA . GLN A 1 108 ? -35.821 10.898 42.836 1.00 91.38 108 GLN A CA 1
ATOM 881 C C . GLN A 1 108 ? -35.518 10.812 44.336 1.00 91.38 108 GLN A C 1
ATOM 883 O O . GLN A 1 108 ? -36.410 11.079 45.141 1.00 91.38 108 GLN A O 1
ATOM 888 N N . VAL A 1 109 ? -34.273 10.515 44.715 1.00 93.56 109 VAL A N 1
ATOM 889 C CA . VAL A 1 109 ? -33.836 10.509 46.121 1.00 93.56 109 VAL A CA 1
ATOM 890 C C . VAL A 1 109 ? -33.993 11.901 46.743 1.00 93.56 109 VAL A C 1
ATOM 892 O O . VAL A 1 109 ? -34.664 12.031 47.766 1.00 93.56 109 VAL A O 1
ATOM 895 N N . ASP A 1 110 ? -33.528 12.956 46.066 1.00 93.06 110 ASP A N 1
ATOM 896 C CA . ASP A 1 110 ? -33.676 14.351 46.514 1.00 93.06 110 ASP A CA 1
ATOM 897 C C . ASP A 1 110 ? -35.156 14.762 46.662 1.00 93.06 110 ASP A C 1
ATOM 899 O O . ASP A 1 110 ? -35.530 15.639 47.450 1.00 93.06 110 ASP A O 1
ATOM 903 N N . ARG A 1 111 ? -36.053 14.165 45.868 1.00 93.19 111 ARG A N 1
ATOM 904 C CA . ARG A 1 111 ? -37.501 14.370 46.002 1.00 93.19 111 ARG A CA 1
ATOM 905 C C . ARG A 1 111 ? -38.054 13.652 47.232 1.00 93.19 111 ARG A C 1
ATOM 907 O O . ARG A 1 111 ? -38.855 14.254 47.947 1.00 93.19 111 ARG A O 1
ATOM 914 N N . CYS A 1 112 ? -37.640 12.412 47.483 1.00 93.69 112 CYS A N 1
ATOM 915 C CA . CYS A 1 1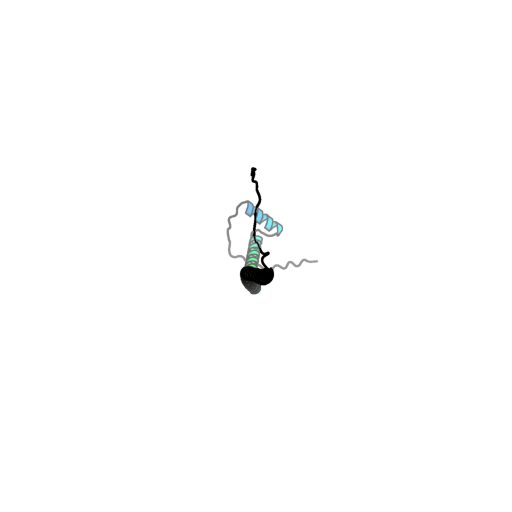12 ? -38.032 11.662 48.675 1.00 93.69 112 CYS A CA 1
ATOM 916 C C . CYS A 1 112 ? -37.597 12.382 49.956 1.00 93.69 112 CYS A C 1
ATOM 918 O O . CYS A 1 112 ? -38.423 12.563 50.850 1.00 93.69 112 CYS A O 1
ATOM 920 N N . GLU A 1 113 ? -36.361 12.883 50.015 1.00 93.69 113 GLU A N 1
ATOM 921 C CA . GLU A 1 113 ? -35.866 13.657 51.162 1.00 93.69 113 GLU A CA 1
ATOM 922 C C . GLU A 1 113 ? -36.708 14.912 51.421 1.00 93.69 113 GLU A C 1
ATOM 924 O O . GLU A 1 113 ? -37.091 15.192 52.557 1.00 93.69 113 GLU A O 1
ATOM 929 N N . ARG A 1 114 ? -37.081 15.647 50.365 1.00 93.69 114 ARG A N 1
ATOM 930 C CA . ARG A 1 114 ? -37.947 16.830 50.496 1.00 93.69 114 ARG A CA 1
ATOM 931 C C . ARG A 1 114 ? -39.343 16.494 51.010 1.00 93.69 114 ARG A C 1
ATOM 933 O O . ARG A 1 114 ? -39.891 17.266 51.795 1.00 93.69 114 ARG A O 1
ATOM 940 N N . ILE A 1 115 ? -39.919 15.376 50.567 1.00 95.19 115 ILE A N 1
ATOM 941 C CA . ILE A 1 115 ? -41.227 14.910 51.044 1.00 95.19 115 ILE A CA 1
ATOM 942 C C . ILE A 1 115 ? -41.133 14.525 52.522 1.00 95.19 115 ILE A C 1
ATOM 944 O O . ILE A 1 115 ? -41.951 14.993 53.309 1.00 95.19 115 ILE A O 1
ATOM 948 N N . MET A 1 116 ? -40.110 13.759 52.910 1.00 91.94 116 MET A N 1
ATOM 949 C CA . MET A 1 116 ? -39.869 13.375 54.306 1.00 91.94 116 MET A CA 1
ATOM 950 C C . MET A 1 116 ? -39.697 14.599 55.209 1.00 91.94 116 MET A C 1
ATOM 952 O O . MET A 1 116 ? -40.414 14.740 56.192 1.00 91.94 116 MET A O 1
ATOM 956 N N . ALA A 1 117 ? -38.867 15.565 54.808 1.00 91.38 117 ALA A N 1
ATOM 957 C CA . ALA A 1 117 ? -38.701 16.817 55.545 1.00 91.38 117 ALA A CA 1
ATOM 958 C C . ALA A 1 117 ? -39.990 17.663 55.607 1.00 91.38 117 ALA A C 1
ATOM 960 O O . ALA A 1 117 ? -40.142 18.521 56.479 1.00 91.38 117 ALA A O 1
ATOM 961 N N . GLY A 1 118 ? -40.902 17.493 54.647 1.00 91.69 118 GLY A N 1
ATOM 962 C CA . GLY A 1 118 ? -42.238 18.084 54.675 1.00 91.69 118 GLY A CA 1
ATOM 963 C C . GLY A 1 118 ? -43.149 17.395 55.690 1.00 91.69 118 GLY A C 1
ATOM 964 O O . GLY A 1 118 ? -43.804 18.076 56.475 1.00 91.69 118 GLY A O 1
ATOM 965 N N . ILE A 1 119 ? -43.144 16.061 55.715 1.00 91.81 119 ILE A N 1
ATOM 966 C CA . ILE A 1 119 ? -43.882 15.247 56.690 1.00 91.81 119 ILE A CA 1
ATOM 967 C C . ILE A 1 119 ? -43.405 15.561 58.110 1.00 91.81 119 ILE A C 1
ATOM 969 O O . ILE A 1 119 ? -44.232 15.876 58.960 1.00 91.81 119 ILE A O 1
ATOM 973 N N . ASP A 1 120 ? -42.093 15.588 58.351 1.00 88.81 120 ASP A N 1
ATOM 974 C CA . ASP A 1 120 ? -41.520 15.917 59.661 1.00 88.81 120 ASP A CA 1
ATOM 975 C C . ASP A 1 120 ? -41.931 17.316 60.131 1.00 88.81 120 ASP A C 1
ATOM 977 O O . ASP A 1 120 ? -42.248 17.521 61.306 1.00 88.81 120 ASP A O 1
ATOM 981 N N . ARG A 1 121 ? -41.996 18.287 59.210 1.00 88.00 121 ARG A N 1
ATOM 982 C CA . ARG A 1 121 ? -42.513 19.631 59.500 1.00 88.00 121 ARG A CA 1
ATOM 983 C C . ARG A 1 121 ? -43.996 19.620 59.862 1.00 88.00 121 ARG A C 1
ATOM 985 O O . ARG A 1 121 ? -44.370 20.309 60.806 1.00 88.00 121 ARG A O 1
ATOM 992 N N . ILE A 1 122 ? -44.825 18.856 59.149 1.00 91.00 122 ILE A N 1
ATOM 993 C CA . ILE A 1 122 ? -46.263 18.727 59.440 1.00 91.00 122 ILE A CA 1
ATOM 994 C C . ILE A 1 122 ? -46.475 18.067 60.803 1.00 91.00 122 ILE A C 1
ATOM 996 O O . ILE A 1 122 ? -47.238 18.587 61.612 1.00 91.00 122 ILE A O 1
ATOM 1000 N N . ILE A 1 123 ? -45.770 16.970 61.085 1.00 87.56 123 ILE A N 1
ATOM 1001 C CA . ILE A 1 123 ? -45.832 16.271 62.374 1.00 87.56 123 ILE A CA 1
ATOM 1002 C C . ILE A 1 123 ? -45.408 17.217 63.502 1.00 87.56 123 ILE A C 1
ATOM 1004 O O . ILE A 1 123 ? -46.117 17.358 64.495 1.00 87.56 123 ILE A O 1
ATOM 1008 N N . SER A 1 124 ? -44.296 17.934 63.324 1.00 82.12 124 SER A N 1
ATOM 1009 C CA . SER A 1 124 ? -43.801 18.902 64.311 1.00 82.12 124 SER A CA 1
ATOM 1010 C C . SER A 1 124 ? -44.755 20.085 64.520 1.00 82.12 124 SER A C 1
ATOM 1012 O O . SER A 1 124 ? -44.843 20.614 65.627 1.00 82.12 124 SER A O 1
ATOM 1014 N N . ALA A 1 125 ? -45.468 20.518 63.477 1.00 78.69 125 ALA A N 1
ATOM 1015 C CA . ALA A 1 125 ? -46.481 21.566 63.573 1.00 78.69 125 ALA A CA 1
ATOM 1016 C C . ALA A 1 125 ? -47.757 21.073 64.274 1.00 78.69 125 ALA A C 1
ATOM 1018 O O . ALA A 1 125 ? -48.273 21.777 65.135 1.00 78.69 125 ALA A O 1
ATOM 1019 N N . GLY A 1 126 ? -48.222 19.858 63.972 1.00 74.12 126 GLY A N 1
ATOM 1020 C CA . GLY A 1 126 ? -49.374 19.243 64.640 1.00 74.12 126 GLY A CA 1
ATOM 1021 C C . GLY A 1 126 ? -49.129 19.006 66.131 1.00 74.12 126 GLY A C 1
ATOM 1022 O O . GLY A 1 126 ? -49.969 19.349 66.953 1.00 74.12 126 GLY A O 1
ATOM 1023 N N . LEU A 1 127 ? -47.927 18.547 66.497 1.00 68.38 127 LEU A N 1
ATOM 1024 C CA . LEU A 1 127 ? -47.515 18.396 67.899 1.00 68.38 127 LEU A CA 1
ATOM 1025 C C . LEU A 1 127 ? -47.468 19.733 68.662 1.00 68.38 127 LEU A C 1
ATOM 1027 O O . LEU A 1 127 ? -47.664 19.755 69.876 1.00 68.38 127 LEU A O 1
ATOM 1031 N N . ARG A 1 128 ? -47.208 20.852 67.972 1.00 60.22 128 ARG A N 1
ATOM 1032 C CA . ARG A 1 128 ? -47.273 22.204 68.555 1.00 60.22 128 ARG A CA 1
ATOM 1033 C C . ARG A 1 128 ? -48.712 22.709 68.694 1.00 60.22 128 ARG A C 1
ATOM 1035 O O . ARG A 1 128 ? -49.021 23.330 69.705 1.00 60.22 128 ARG A O 1
ATOM 1042 N N . ASP A 1 129 ? -49.580 22.415 67.729 1.00 59.66 129 ASP A N 1
ATOM 1043 C CA . ASP A 1 129 ? -50.996 22.814 67.748 1.00 59.66 129 ASP A CA 1
ATOM 1044 C C . ASP A 1 129 ? -51.805 22.035 68.810 1.00 59.66 129 ASP A C 1
ATOM 1046 O O . ASP A 1 129 ? -52.663 22.605 69.484 1.00 59.66 129 ASP A O 1
ATOM 1050 N N . ASP A 1 130 ? -51.466 20.763 69.063 1.00 56.56 130 ASP A N 1
ATOM 1051 C CA . ASP A 1 130 ? -52.026 19.982 70.180 1.00 56.56 130 ASP A CA 1
ATOM 1052 C C . ASP A 1 130 ? -51.590 20.528 71.556 1.00 56.56 130 ASP A C 1
ATOM 1054 O O . ASP A 1 130 ? -52.379 20.534 72.506 1.00 56.56 130 ASP A O 1
ATOM 1058 N N . GLY A 1 131 ? -50.362 21.053 71.657 1.00 54.75 131 GLY A N 1
ATOM 1059 C CA . GLY A 1 131 ? -49.863 21.747 72.849 1.00 54.75 131 GLY A CA 1
ATOM 1060 C C . GLY A 1 131 ? -50.572 23.083 73.102 1.00 54.75 131 GLY A C 1
ATOM 1061 O O . GLY A 1 131 ? -51.028 23.333 74.217 1.00 54.75 131 GLY A O 1
ATOM 1062 N N . ASP A 1 132 ? -50.757 23.901 72.062 1.00 53.53 132 ASP A N 1
ATOM 1063 C CA . ASP A 1 132 ? -51.490 25.174 72.150 1.00 53.53 132 ASP A CA 1
ATOM 1064 C C . ASP A 1 132 ? -52.995 24.968 72.418 1.00 53.53 132 ASP A C 1
ATOM 1066 O O . ASP A 1 132 ? -53.640 25.793 73.077 1.00 53.53 132 ASP A O 1
ATOM 1070 N N . ARG A 1 133 ? -53.583 23.854 71.959 1.00 49.94 133 ARG A N 1
ATOM 1071 C CA . ARG A 1 133 ? -54.969 23.483 72.282 1.00 49.94 133 ARG A CA 1
ATOM 1072 C C . ARG A 1 133 ? -55.121 23.027 73.733 1.00 49.94 133 ARG A C 1
ATOM 1074 O O . ARG A 1 133 ? -56.130 23.368 74.352 1.00 49.94 133 ARG A O 1
ATOM 1081 N N . ALA A 1 134 ? -54.135 22.322 74.289 1.00 51.53 134 ALA A N 1
ATOM 1082 C CA . ALA A 1 134 ? -54.101 21.975 75.710 1.00 51.53 134 ALA A CA 1
ATOM 1083 C C . ALA A 1 134 ? -53.927 23.218 76.607 1.00 51.53 134 ALA A C 1
ATOM 1085 O O . ALA A 1 134 ? -54.558 23.302 77.661 1.00 51.53 134 ALA A O 1
ATOM 1086 N N . ASP A 1 135 ? -53.176 24.227 76.155 1.00 50.19 135 ASP A N 1
ATOM 1087 C CA . ASP A 1 135 ? -52.930 25.458 76.922 1.00 50.19 135 ASP A CA 1
ATOM 1088 C C . ASP A 1 135 ? -54.123 26.447 76.891 1.00 50.19 135 ASP A C 1
ATOM 1090 O O . ASP A 1 135 ? -54.332 27.238 77.816 1.00 50.19 135 ASP A O 1
ATOM 1094 N N . ARG A 1 136 ? -55.002 26.362 75.877 1.00 48.88 136 ARG A N 1
ATOM 1095 C CA . ARG A 1 136 ? -56.274 27.122 75.835 1.00 48.88 136 ARG A CA 1
ATOM 1096 C C . ARG A 1 136 ? -57.397 26.532 76.695 1.00 48.88 136 ARG A C 1
ATOM 1098 O O . ARG A 1 136 ? -58.358 27.244 76.981 1.00 48.88 136 ARG A O 1
ATOM 1105 N N . VAL A 1 137 ? -57.294 25.273 77.125 1.00 52.31 137 VAL A N 1
ATOM 1106 C CA . VAL A 1 137 ? -58.289 24.619 78.002 1.00 52.31 137 VAL A CA 1
ATOM 1107 C C . VAL A 1 137 ? -58.065 24.969 79.487 1.00 52.31 137 VAL A C 1
ATOM 1109 O O . VAL A 1 137 ? -58.948 24.747 80.312 1.00 52.31 137 VAL A O 1
ATOM 1112 N N . GLY A 1 138 ? -56.930 25.592 79.834 1.00 52.44 138 GLY A N 1
ATOM 1113 C CA . GLY A 1 138 ? -56.528 25.870 81.218 1.00 52.44 138 GLY A CA 1
ATOM 1114 C C . GLY A 1 138 ? -56.737 27.294 81.750 1.00 52.44 138 GLY A C 1
ATOM 1115 O O . GLY A 1 138 ? -56.411 27.536 82.911 1.00 52.44 138 GLY A O 1
ATOM 1116 N N . LYS A 1 139 ? -57.255 28.258 80.972 1.00 48.25 139 LYS A N 1
ATOM 1117 C CA . LYS A 1 139 ? -57.480 29.626 81.488 1.00 48.25 139 LYS A CA 1
ATOM 1118 C C . LYS A 1 139 ? -58.959 29.886 81.798 1.00 48.25 139 LYS A C 1
ATOM 1120 O O . LYS A 1 139 ? -59.772 29.876 80.872 1.00 48.25 139 LYS A O 1
ATOM 1125 N N . PRO A 1 140 ? -59.333 30.151 83.066 1.00 45.06 140 PRO A N 1
ATOM 1126 C CA . PRO A 1 140 ? -60.697 30.535 83.401 1.00 45.06 140 PRO A CA 1
ATOM 1127 C C . PRO A 1 140 ? -61.021 31.895 82.770 1.00 45.06 140 PRO A C 1
ATOM 1129 O O . PRO A 1 140 ? -60.193 32.809 82.760 1.00 45.06 140 PRO A O 1
ATOM 1132 N N . LYS A 1 141 ? -62.240 32.023 82.232 1.00 55.69 141 LYS A N 1
ATOM 1133 C CA . LYS A 1 141 ? -62.802 33.317 81.825 1.00 55.69 141 LYS A CA 1
ATOM 1134 C C . LYS A 1 141 ? -62.812 34.253 83.043 1.00 55.69 141 LYS A C 1
ATOM 1136 O O . LYS A 1 141 ? -63.301 33.829 84.085 1.00 55.69 141 LYS A O 1
ATOM 1141 N N . PRO A 1 142 ? -62.338 35.506 82.934 1.00 49.31 142 PRO A N 1
ATOM 1142 C CA . PRO A 1 142 ? -62.602 36.494 83.966 1.00 49.31 142 PRO A CA 1
ATOM 1143 C C . PRO A 1 142 ? -64.087 36.872 83.918 1.00 49.31 142 PRO A C 1
ATOM 1145 O O . PRO A 1 142 ? -64.619 37.223 82.860 1.00 49.31 142 PRO A O 1
ATOM 1148 N N . ASP A 1 143 ? -64.747 36.756 85.068 1.00 46.75 143 ASP A N 1
ATOM 1149 C CA . ASP A 1 143 ? -66.157 37.070 85.251 1.00 46.75 143 ASP A CA 1
ATOM 1150 C C . ASP A 1 143 ? -66.441 38.536 84.919 1.00 46.75 143 ASP A C 1
ATOM 1152 O O . ASP A 1 143 ? -65.901 39.467 85.519 1.00 46.75 143 ASP A O 1
ATOM 1156 N N . ALA A 1 144 ? -67.332 38.735 83.953 1.00 50.94 144 ALA A N 1
ATOM 1157 C CA . ALA A 1 144 ? -67.932 40.021 83.663 1.00 50.94 144 ALA A CA 1
ATOM 1158 C C . ALA A 1 144 ? -69.291 40.101 84.368 1.00 50.94 144 ALA A C 1
ATOM 1160 O O . ALA A 1 144 ? -70.249 39.449 83.953 1.00 50.94 144 ALA A O 1
ATOM 1161 N N . ALA A 1 145 ? -69.400 40.960 85.383 1.00 46.44 145 ALA A N 1
ATOM 1162 C CA . ALA A 1 145 ? -70.686 41.475 85.840 1.00 46.44 145 ALA A CA 1
ATOM 1163 C C . ALA A 1 145 ? -70.618 42.979 86.188 1.00 46.44 145 ALA A C 1
ATOM 1165 O O . ALA A 1 145 ? -70.089 43.372 87.219 1.00 46.44 145 ALA A O 1
ATOM 1166 N N . ARG A 1 146 ? -71.272 43.762 85.308 1.00 40.38 146 ARG A N 1
ATOM 1167 C CA . ARG A 1 146 ? -71.955 45.072 85.481 1.00 40.38 146 ARG A CA 1
ATOM 1168 C C . ARG A 1 146 ? -71.166 46.400 85.644 1.00 40.38 146 ARG A C 1
ATOM 1170 O O . ARG A 1 146 ? -70.824 46.806 86.741 1.00 40.38 146 ARG A O 1
ATOM 1177 N N . SER A 1 147 ? -71.015 47.080 84.487 1.00 43.06 147 SER A N 1
ATOM 1178 C CA . SER A 1 147 ? -71.376 48.474 84.055 1.00 43.06 147 SER A CA 1
ATOM 1179 C C . SER A 1 147 ? -71.859 49.537 85.076 1.00 43.06 147 SER A C 1
ATOM 1181 O O . SER A 1 147 ? -72.384 49.126 86.106 1.00 43.06 147 SER A O 1
ATOM 1183 N N . PRO A 1 148 ? -71.907 50.868 84.755 1.00 56.12 148 PRO A N 1
ATOM 1184 C CA . PRO A 1 148 ? -71.687 51.555 83.456 1.00 56.12 148 PRO A CA 1
ATOM 1185 C C . PRO A 1 148 ? -70.888 52.890 83.523 1.00 56.12 148 PRO A C 1
ATOM 1187 O O . PRO A 1 148 ? -70.706 53.462 84.593 1.00 56.12 148 PRO A O 1
ATOM 1190 N N . GLY A 1 149 ? -70.493 53.468 82.376 1.00 36.94 149 GLY A N 1
ATOM 1191 C CA . GLY A 1 149 ? -70.070 54.879 82.360 1.00 36.94 149 GLY A CA 1
ATOM 1192 C C . GLY A 1 149 ? -69.320 55.389 81.127 1.00 36.94 149 GLY A C 1
ATOM 1193 O O . GLY A 1 149 ? -68.102 55.347 81.099 1.00 36.94 149 GLY A O 1
ATOM 1194 N N . ALA A 1 150 ? -70.090 55.948 80.190 1.00 42.56 150 ALA A N 1
ATOM 1195 C CA . ALA A 1 150 ? -69.817 57.141 79.377 1.00 42.56 150 ALA A CA 1
ATOM 1196 C C . ALA A 1 150 ? -68.613 57.244 78.402 1.00 42.56 150 ALA A C 1
ATOM 1198 O O . ALA A 1 150 ? -67.447 57.046 78.725 1.00 42.56 150 ALA A O 1
ATOM 1199 N N . SER A 1 151 ? -68.973 57.828 77.248 1.00 41.50 151 SER A N 1
ATOM 1200 C CA . SER A 1 151 ? -68.194 58.685 76.332 1.00 41.50 151 SER A CA 1
ATOM 1201 C C . SER A 1 151 ? -67.235 58.052 75.307 1.00 41.50 151 SER A C 1
ATOM 1203 O O . SER A 1 151 ? -66.048 57.867 75.538 1.00 41.50 151 SER A O 1
ATOM 1205 N N . THR A 1 152 ? -67.766 57.888 74.087 1.00 45.31 152 THR A N 1
ATOM 1206 C CA . THR A 1 152 ? -67.148 58.310 72.805 1.00 45.31 152 THR A CA 1
ATOM 1207 C C . THR A 1 152 ? -66.416 59.660 72.929 1.00 45.31 152 THR A C 1
ATOM 1209 O O . THR A 1 152 ? -66.896 60.475 73.721 1.00 45.31 152 THR A O 1
ATOM 1212 N N . PRO A 1 153 ? -65.380 59.995 72.115 1.00 57.78 153 PRO A N 1
ATOM 1213 C CA . PRO A 1 153 ? -65.478 59.935 70.645 1.00 57.78 153 PRO A CA 1
ATOM 1214 C C . PRO A 1 153 ? -64.185 59.684 69.824 1.00 57.78 153 PRO A C 1
ATOM 1216 O O . PRO A 1 153 ? -63.074 59.803 70.312 1.00 57.78 153 PRO A O 1
ATOM 1219 N N . TYR A 1 154 ? -64.414 59.383 68.534 1.00 44.81 154 TYR A N 1
ATOM 1220 C CA . TYR A 1 154 ? -63.649 59.773 67.333 1.00 44.81 154 TYR A CA 1
ATOM 1221 C C . TYR A 1 154 ? -62.108 59.708 67.345 1.00 44.81 154 TYR A C 1
ATOM 1223 O O . TYR A 1 154 ? -61.457 60.468 68.048 1.00 44.81 154 TYR A O 1
ATOM 1231 N N . ALA A 1 155 ? -61.531 59.010 66.357 1.00 46.84 155 ALA A N 1
ATOM 1232 C CA . ALA A 1 155 ? -60.986 59.661 65.152 1.00 46.84 155 ALA A CA 1
ATOM 1233 C C . ALA A 1 155 ? -60.105 58.711 64.305 1.00 46.84 155 ALA A C 1
ATOM 1235 O O . ALA A 1 155 ? -59.177 58.101 64.818 1.00 46.84 155 ALA A O 1
ATOM 1236 N N . ARG A 1 156 ? -60.415 58.695 62.996 1.00 45.19 156 ARG A N 1
ATOM 1237 C CA . ARG A 1 156 ? -59.507 58.853 61.838 1.00 45.19 156 ARG A CA 1
ATOM 1238 C C . ARG A 1 156 ? -58.325 57.899 61.640 1.00 45.19 156 ARG A C 1
ATOM 1240 O O . ARG A 1 156 ? -57.410 57.857 62.443 1.00 45.19 156 ARG A O 1
ATOM 1247 N N . ASP A 1 157 ? -58.337 57.228 60.484 1.00 46.22 157 ASP A N 1
ATOM 1248 C CA . ASP A 1 157 ? -57.426 57.493 59.340 1.00 46.22 157 ASP A CA 1
ATOM 1249 C C . ASP A 1 157 ? -56.124 56.688 59.488 1.00 46.22 157 ASP A C 1
ATOM 1251 O O . ASP A 1 157 ? -55.670 56.435 60.589 1.00 46.22 157 ASP A O 1
ATOM 1255 N N . MET A 1 158 ? -55.405 56.241 58.470 1.00 46.00 158 MET A N 1
ATOM 1256 C CA . MET A 1 158 ? -55.527 56.170 57.019 1.00 46.00 158 MET A CA 1
ATOM 1257 C C . MET A 1 158 ? -54.313 55.326 56.587 1.00 46.00 158 MET A C 1
ATOM 1259 O O . MET A 1 158 ? -53.251 55.477 57.188 1.00 46.00 158 MET A O 1
ATOM 1263 N N . ARG A 1 159 ? -54.466 54.628 55.455 1.00 47.69 159 ARG A N 1
ATOM 1264 C CA . ARG A 1 159 ? -53.420 54.095 54.556 1.00 47.69 159 ARG A CA 1
ATOM 1265 C C . ARG A 1 159 ? -52.714 52.804 54.950 1.00 47.69 159 ARG A C 1
ATOM 1267 O O . ARG A 1 159 ? -52.012 52.769 55.977 1.00 47.69 159 ARG A O 1
#